Protein AF-A0A7W0TDX6-F1 (afdb_monomer_lite)

Foldseek 3Di:
DPPVLVVLVVLLVVLVVLLVVCVVVVVLCVDPVRNVVSVVSNVVSVVSNVVSVVVNVVVVVVVVVVVVVCQQAPQLLVLQCVQLDPVCSLFLQQQLCVQAVSAQQDDDPQFGGSNRDHPVLCVVQNHDSGSNRNSSSVVVVCVVVVVAPVVGPDGSPPDDD

Radius of gyration: 26.76 Å; chains: 1; bounding box: 55×26×80 Å

Structure (mmCIF, N/CA/C/O backbone):
data_AF-A0A7W0TDX6-F1
#
_entry.id   AF-A0A7W0TDX6-F1
#
loop_
_atom_site.group_PDB
_atom_site.id
_atom_site.type_symbol
_atom_site.label_atom_id
_atom_site.label_alt_id
_atom_site.label_comp_id
_atom_site.label_asym_id
_atom_site.label_entity_id
_atom_site.label_seq_id
_atom_site.pdbx_PDB_ins_code
_atom_site.Cartn_x
_atom_site.Cartn_y
_atom_site.Cartn_z
_atom_site.occupancy
_atom_site.B_iso_or_equiv
_atom_site.auth_seq_id
_atom_site.auth_comp_id
_atom_site.auth_asym_id
_atom_site.auth_atom_id
_atom_site.pdbx_PDB_model_num
ATOM 1 N N . MET A 1 1 ? -12.792 -11.333 3.780 1.00 56.97 1 MET A N 1
ATOM 2 C CA . MET A 1 1 ? -12.666 -10.373 4.902 1.00 56.97 1 MET A CA 1
ATOM 3 C C . MET A 1 1 ? -12.193 -11.161 6.138 1.00 56.97 1 MET A C 1
ATOM 5 O O . MET A 1 1 ? -12.399 -12.368 6.155 1.00 56.97 1 MET A O 1
ATOM 9 N N . ASN A 1 2 ? -11.396 -10.597 7.062 1.00 82.25 2 ASN A N 1
ATOM 10 C CA . ASN A 1 2 ? -10.807 -11.389 8.164 1.00 82.25 2 ASN A CA 1
ATOM 11 C C . ASN A 1 2 ? -11.827 -11.539 9.306 1.00 82.25 2 ASN A C 1
ATOM 13 O O . ASN A 1 2 ? -11.918 -10.654 10.160 1.00 82.25 2 ASN A O 1
ATOM 17 N N . THR A 1 3 ? -12.527 -12.678 9.351 1.00 90.69 3 THR A N 1
ATOM 18 C CA . THR A 1 3 ? -13.594 -13.011 10.317 1.00 90.69 3 THR A CA 1
ATOM 19 C C . THR A 1 3 ? -13.192 -12.734 11.769 1.00 90.69 3 THR A C 1
ATOM 21 O O . THR A 1 3 ? -13.974 -12.230 12.576 1.00 90.69 3 THR A O 1
ATOM 24 N N . ARG A 1 4 ? -11.921 -12.976 12.122 1.00 92.94 4 ARG A N 1
ATOM 25 C CA . ARG A 1 4 ? -11.403 -12.713 13.473 1.00 92.94 4 ARG A CA 1
ATOM 26 C C . ARG A 1 4 ? -11.359 -11.219 13.800 1.00 92.94 4 ARG A C 1
ATOM 28 O O . ARG A 1 4 ? -11.636 -10.843 14.937 1.00 92.94 4 ARG A O 1
ATOM 35 N N . LEU A 1 5 ? -10.991 -10.369 12.841 1.00 94.62 5 LEU A N 1
ATOM 36 C CA . LEU A 1 5 ? -10.973 -8.915 13.019 1.00 94.62 5 LEU A CA 1
ATOM 37 C C . LEU A 1 5 ? -12.397 -8.363 13.144 1.00 94.62 5 LEU A C 1
ATOM 39 O O . LEU A 1 5 ? -12.650 -7.540 14.022 1.00 94.62 5 LEU A O 1
ATOM 43 N N . GLU A 1 6 ? -13.326 -8.853 12.325 1.00 95.31 6 GLU A N 1
ATOM 44 C CA . GLU A 1 6 ? -14.744 -8.476 12.376 1.00 95.31 6 GLU A CA 1
ATOM 45 C C . GLU A 1 6 ? -15.372 -8.782 13.732 1.00 95.31 6 GLU A C 1
ATOM 47 O O . GLU A 1 6 ? -15.953 -7.892 14.353 1.00 95.31 6 GLU A O 1
ATOM 52 N N . HIS A 1 7 ? -15.164 -9.995 14.251 1.00 96.81 7 HIS A N 1
ATOM 53 C CA . HIS A 1 7 ? -15.636 -10.369 15.584 1.00 96.81 7 HIS A CA 1
ATOM 54 C C . HIS A 1 7 ? -15.085 -9.442 16.675 1.00 96.81 7 HIS A C 1
ATOM 56 O O . HIS A 1 7 ? -15.807 -9.058 17.597 1.00 96.81 7 HIS A O 1
ATOM 62 N N . LYS A 1 8 ? -13.812 -9.030 16.584 1.00 97.19 8 LYS A N 1
ATOM 63 C CA . LYS A 1 8 ? -13.225 -8.093 17.556 1.00 97.19 8 LYS A CA 1
ATOM 64 C C . LYS A 1 8 ? -13.786 -6.681 17.408 1.00 97.19 8 LYS A C 1
ATOM 66 O O . LYS A 1 8 ? -14.055 -6.047 18.423 1.00 97.19 8 LYS A O 1
ATOM 71 N N . LEU A 1 9 ? -14.024 -6.207 16.187 1.00 97.62 9 LEU A N 1
ATOM 72 C CA . LEU A 1 9 ? -14.676 -4.917 15.944 1.00 97.62 9 LEU A CA 1
ATOM 73 C C . LEU A 1 9 ? -16.109 -4.900 16.493 1.00 97.62 9 LEU A C 1
ATOM 75 O O . LEU A 1 9 ? -16.490 -3.945 17.168 1.00 97.62 9 LEU A O 1
ATOM 79 N N . ALA A 1 10 ? -16.877 -5.971 16.279 1.00 97.69 10 ALA A N 1
ATOM 80 C CA . ALA A 1 10 ? -18.216 -6.121 16.842 1.00 97.69 10 ALA A CA 1
ATOM 81 C C . ALA A 1 10 ? -18.193 -6.123 18.381 1.00 97.69 10 ALA A C 1
ATOM 83 O O . ALA A 1 10 ? -18.959 -5.394 19.010 1.00 97.69 10 ALA A O 1
ATOM 84 N N . ALA A 1 11 ? -17.258 -6.857 18.992 1.00 97.50 11 ALA A N 1
ATOM 85 C CA . ALA A 1 11 ? -17.080 -6.856 20.443 1.00 97.50 11 ALA A CA 1
ATOM 86 C C . ALA A 1 11 ? -16.711 -5.464 20.987 1.00 97.50 11 ALA A C 1
ATOM 88 O O . ALA A 1 11 ? -17.268 -5.031 21.992 1.00 97.50 11 ALA A O 1
ATOM 89 N N . ALA A 1 12 ? -15.817 -4.730 20.313 1.00 97.94 12 ALA A N 1
ATOM 90 C CA . ALA A 1 12 ? -15.460 -3.366 20.706 1.00 97.94 12 ALA A CA 1
ATOM 91 C C . ALA A 1 12 ? -16.670 -2.422 20.654 1.00 97.94 12 ALA A C 1
ATOM 93 O O . ALA A 1 12 ? -16.870 -1.644 21.586 1.00 97.94 12 ALA A O 1
ATOM 94 N N . ARG A 1 13 ? -17.505 -2.522 19.607 1.00 98.31 13 ARG A N 1
ATOM 95 C CA . ARG A 1 13 ? -18.767 -1.768 19.516 1.00 98.31 13 ARG A CA 1
ATOM 96 C C . ARG A 1 13 ? -19.692 -2.090 20.687 1.00 98.31 13 ARG A C 1
ATOM 98 O O . ARG A 1 13 ? -20.150 -1.164 21.344 1.00 98.31 13 ARG A O 1
ATOM 105 N N . LYS A 1 14 ? -19.883 -3.376 21.006 1.00 97.94 14 LYS A N 1
ATOM 106 C CA . LYS A 1 14 ? -20.706 -3.811 22.146 1.00 97.94 14 LYS A CA 1
ATOM 107 C C . LYS A 1 14 ? -20.239 -3.189 23.465 1.00 97.94 14 LYS A C 1
ATOM 109 O O . LYS A 1 14 ? -21.053 -2.625 24.185 1.00 97.94 14 LYS A O 1
ATOM 114 N N . TYR A 1 15 ? -18.943 -3.253 23.781 1.00 98.00 15 TYR A N 1
ATOM 115 C CA . TYR A 1 15 ? -18.431 -2.689 25.037 1.00 98.00 15 TYR A CA 1
ATOM 116 C C . TYR A 1 15 ? -18.528 -1.161 25.088 1.00 98.00 15 TYR A C 1
ATOM 118 O O . TYR A 1 15 ? -18.865 -0.622 26.136 1.00 98.00 15 TYR A O 1
ATOM 126 N N . ARG A 1 16 ? -18.311 -0.467 23.962 1.00 98.00 16 ARG A N 1
ATOM 127 C CA . ARG A 1 16 ? -18.541 0.985 23.875 1.00 98.00 16 ARG A CA 1
ATOM 128 C C . ARG A 1 16 ? -19.996 1.354 24.144 1.00 98.00 16 ARG A C 1
ATOM 130 O O . ARG A 1 16 ? -20.236 2.329 24.842 1.00 98.00 16 ARG A O 1
ATOM 137 N N . SER A 1 17 ? -20.953 0.578 23.635 1.00 97.88 17 SER A N 1
ATOM 138 C CA . SER A 1 17 ? -22.373 0.813 23.916 1.00 97.88 17 SER A CA 1
ATOM 139 C C . SER A 1 17 ? -22.708 0.639 25.398 1.00 97.88 17 SER A C 1
ATOM 141 O O . SER A 1 17 ? -23.467 1.436 25.932 1.00 97.88 17 SER A O 1
ATOM 143 N N . VAL A 1 18 ? -22.116 -0.352 26.077 1.00 96.81 18 VAL A N 1
ATOM 144 C CA . VAL A 1 18 ? -22.303 -0.546 27.529 1.00 96.81 18 VAL A CA 1
ATOM 145 C C . VAL A 1 18 ? -21.722 0.619 28.329 1.00 96.81 18 VAL A C 1
ATOM 147 O O . VAL A 1 18 ? -22.373 1.112 29.241 1.00 96.81 18 VAL A O 1
ATOM 150 N N . ILE A 1 19 ? -20.521 1.087 27.979 1.00 97.12 19 ILE A N 1
ATOM 151 C CA . ILE A 1 19 ? -19.909 2.254 28.632 1.00 97.12 19 ILE A CA 1
ATOM 152 C C . ILE A 1 19 ? -20.806 3.483 28.448 1.00 97.12 19 ILE A C 1
ATOM 154 O O . ILE A 1 19 ? -21.196 4.103 29.431 1.00 97.12 19 ILE A O 1
ATOM 158 N N . ARG A 1 20 ? -21.246 3.749 27.212 1.00 97.69 20 ARG A N 1
ATOM 159 C CA . ARG A 1 20 ? -22.151 4.864 26.899 1.00 97.69 20 ARG A CA 1
ATOM 160 C C . ARG A 1 20 ? -23.482 4.782 27.643 1.00 97.69 20 ARG A C 1
ATOM 162 O O . ARG A 1 20 ? -24.019 5.801 28.060 1.00 97.69 20 ARG A O 1
ATOM 169 N N . PHE A 1 21 ? -24.021 3.576 27.821 1.00 97.06 21 PHE A N 1
ATOM 170 C CA . PHE A 1 21 ? -25.230 3.377 28.613 1.00 97.06 21 PHE A CA 1
ATOM 171 C C . PHE A 1 21 ? -25.049 3.916 30.039 1.00 97.06 21 PHE A C 1
ATOM 173 O O . PHE A 1 21 ? -25.880 4.701 30.485 1.00 97.06 21 PHE A O 1
ATOM 180 N N . PHE A 1 22 ? -23.952 3.572 30.720 1.00 95.62 22 PHE A N 1
ATOM 181 C CA . PHE A 1 22 ? -23.677 4.068 32.073 1.00 95.62 22 PHE A CA 1
ATOM 182 C C . PHE A 1 22 ? -23.258 5.544 32.110 1.00 95.62 22 PHE A C 1
ATOM 184 O O . PHE A 1 22 ? -23.579 6.235 33.074 1.00 95.62 22 PHE A O 1
ATOM 191 N N . GLU A 1 23 ? -22.602 6.054 31.062 1.00 92.94 23 GLU A N 1
ATOM 192 C CA . GLU A 1 23 ? -22.325 7.492 30.914 1.00 92.94 23 GLU A CA 1
ATOM 193 C C . GLU A 1 23 ? -23.615 8.320 30.860 1.00 92.94 23 GLU A C 1
ATOM 195 O O . GLU A 1 23 ? -23.653 9.403 31.444 1.00 92.94 23 GLU A O 1
ATOM 200 N N . ASN A 1 24 ? -24.661 7.792 30.213 1.00 95.75 24 ASN A N 1
ATOM 201 C CA . ASN A 1 24 ? -25.976 8.428 30.099 1.00 95.75 24 ASN A CA 1
ATOM 202 C C . ASN A 1 24 ? -26.875 8.184 31.326 1.00 95.75 24 ASN A C 1
ATOM 204 O O . ASN A 1 24 ? -27.714 9.019 31.640 1.00 95.75 24 ASN A O 1
ATOM 208 N N . HIS A 1 25 ? -26.698 7.066 32.038 1.00 93.44 25 HIS A N 1
ATOM 209 C CA . HIS A 1 25 ? -27.515 6.677 33.198 1.00 93.44 25 HIS A CA 1
ATOM 210 C C . HIS A 1 25 ? -26.706 6.718 34.499 1.00 93.44 25 HIS A C 1
ATOM 212 O O . HIS A 1 25 ? -26.658 5.749 35.260 1.00 93.44 25 HIS A O 1
ATOM 218 N N . ARG A 1 26 ? -26.054 7.854 34.777 1.00 90.75 26 ARG A N 1
ATOM 219 C CA . ARG A 1 26 ? -25.181 8.003 35.957 1.00 90.75 26 ARG A CA 1
ATOM 220 C C . ARG A 1 26 ? -25.910 7.821 37.289 1.00 90.75 26 ARG A C 1
ATOM 222 O O . ARG A 1 26 ? -25.275 7.425 38.262 1.00 90.75 26 ARG A O 1
ATOM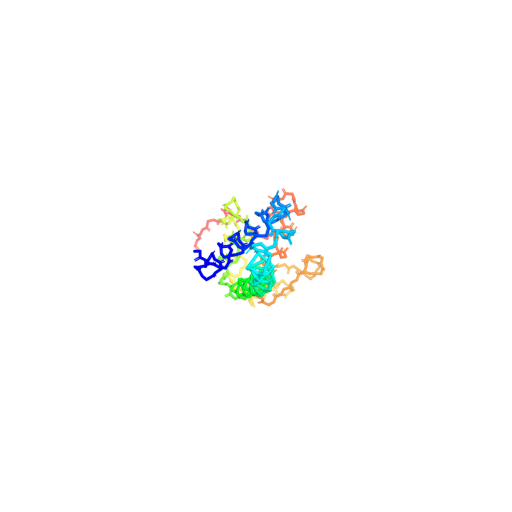 229 N N . SER A 1 27 ? -27.224 8.049 37.338 1.00 91.44 27 SER A N 1
ATOM 230 C CA . SER A 1 27 ? -28.047 7.803 38.531 1.00 91.44 27 SER A CA 1
ATOM 231 C C . SER A 1 27 ? -27.948 6.352 39.020 1.00 91.44 27 SER A C 1
ATOM 233 O O . SER A 1 27 ? -27.892 6.118 40.226 1.00 91.44 27 SER A O 1
ATOM 235 N N . LEU A 1 28 ? -27.798 5.379 38.113 1.00 88.75 28 LEU A N 1
ATOM 236 C CA . LEU A 1 28 ? -27.599 3.967 38.464 1.00 88.75 28 LEU A CA 1
ATOM 237 C C . LEU A 1 28 ? -26.280 3.725 39.212 1.00 88.75 28 LEU A C 1
ATOM 239 O O . LEU A 1 28 ? -26.209 2.846 40.067 1.00 88.75 28 LEU A O 1
ATOM 243 N N . LEU A 1 29 ? -25.249 4.531 38.936 1.00 87.88 29 LEU A N 1
ATOM 244 C CA . LEU A 1 29 ? -23.963 4.480 39.641 1.00 87.88 29 LEU A CA 1
ATOM 245 C C . LEU A 1 29 ? -24.051 5.109 41.044 1.00 87.88 29 LEU A C 1
ATOM 247 O O . LEU A 1 29 ? -23.241 4.793 41.915 1.00 87.88 29 LEU A O 1
ATOM 251 N N . GLY A 1 30 ? -25.029 5.990 41.267 1.00 84.38 30 GLY A N 1
ATOM 252 C CA . GLY A 1 30 ? -25.318 6.609 42.561 1.00 84.38 30 GLY A CA 1
ATOM 253 C C . GLY A 1 30 ? -26.287 5.811 43.439 1.00 84.38 30 GLY A C 1
ATOM 254 O O . GLY A 1 30 ? -26.210 5.930 44.657 1.00 84.38 30 GLY A O 1
ATOM 255 N N . SER A 1 31 ? -27.158 4.991 42.839 1.00 89.81 31 SER A N 1
ATOM 256 C CA . SER A 1 31 ? -28.246 4.275 43.528 1.00 89.81 31 SER A CA 1
ATOM 257 C C . SER A 1 31 ? -27.762 3.241 44.551 1.00 89.81 31 SER A C 1
ATOM 259 O O . SER A 1 31 ? -26.850 2.473 44.275 1.00 89.81 31 SER A O 1
ATOM 261 N N . THR A 1 32 ? -28.394 3.147 45.718 1.00 85.50 32 THR A N 1
ATOM 262 C CA . THR A 1 32 ? -28.051 2.128 46.728 1.00 85.50 32 THR A CA 1
ATOM 263 C C . THR A 1 32 ? -28.336 0.704 46.245 1.00 85.50 32 THR A C 1
ATOM 265 O O . THR A 1 32 ? -27.537 -0.195 46.489 1.00 85.50 32 THR A O 1
ATOM 268 N N . GLU A 1 33 ? -29.424 0.511 45.500 1.00 87.06 33 GLU A N 1
ATOM 269 C CA . GLU A 1 33 ? -29.892 -0.807 45.058 1.00 87.06 33 GLU A CA 1
ATOM 270 C C . GLU A 1 33 ? -29.048 -1.414 43.922 1.00 87.06 33 GLU A C 1
ATOM 272 O O . GLU A 1 33 ? -28.798 -2.619 43.900 1.00 87.06 33 GLU A O 1
ATOM 277 N N . HIS A 1 34 ? -28.563 -0.600 42.974 1.00 86.62 34 HIS A N 1
ATOM 278 C CA . HIS A 1 34 ? -27.913 -1.109 41.756 1.00 86.62 34 HIS A CA 1
ATOM 279 C C . HIS A 1 34 ? -26.436 -0.725 41.607 1.00 86.62 34 HIS A C 1
ATOM 281 O O . HIS A 1 34 ? -25.764 -1.239 40.706 1.00 86.62 34 HIS A O 1
ATOM 287 N N . ARG A 1 35 ? -25.886 0.128 42.482 1.00 90.06 35 ARG A N 1
ATOM 288 C CA . ARG A 1 35 ? -24.514 0.657 42.353 1.00 90.06 35 ARG A CA 1
ATOM 289 C C . ARG A 1 35 ? -23.447 -0.422 42.231 1.00 90.06 35 ARG A C 1
ATOM 291 O O . ARG A 1 35 ? -22.593 -0.325 41.352 1.00 90.06 35 ARG A O 1
ATOM 298 N N . ALA A 1 36 ? -23.484 -1.455 43.072 1.00 91.75 36 ALA A N 1
ATOM 299 C CA . ALA A 1 36 ? -22.463 -2.507 43.056 1.00 91.75 36 ALA A CA 1
ATOM 300 C C . ALA A 1 36 ? -22.424 -3.258 41.711 1.00 91.75 36 ALA A C 1
ATOM 302 O O . ALA A 1 36 ? -21.351 -3.488 41.139 1.00 91.75 36 ALA A O 1
ATOM 303 N N . LEU A 1 37 ? -23.600 -3.587 41.168 1.00 92.69 37 LEU A N 1
ATOM 304 C CA . LEU A 1 37 ? -23.739 -4.238 39.865 1.00 92.69 37 LEU A CA 1
ATOM 305 C C . LEU A 1 37 ? -23.339 -3.301 38.718 1.00 92.69 37 LEU A C 1
ATOM 307 O O . LEU A 1 37 ? -22.587 -3.716 37.833 1.00 92.69 37 LEU A O 1
ATOM 311 N N . ALA A 1 38 ? -23.782 -2.041 38.753 1.00 93.31 38 ALA A N 1
ATOM 312 C CA . ALA A 1 38 ? -23.489 -1.044 37.726 1.00 93.31 38 ALA A CA 1
ATOM 313 C C . ALA A 1 38 ? -21.982 -0.747 37.623 1.00 93.31 38 ALA A C 1
ATOM 315 O O . ALA A 1 38 ? -21.419 -0.809 36.528 1.00 93.31 38 ALA A O 1
ATOM 316 N N . ILE A 1 39 ? -21.300 -0.534 38.757 1.00 94.06 39 ILE A N 1
ATOM 317 C CA . ILE A 1 39 ? -19.840 -0.339 38.805 1.00 94.06 39 ILE A CA 1
ATOM 318 C C . ILE A 1 39 ? -19.121 -1.571 38.248 1.00 94.06 39 ILE A C 1
ATOM 320 O O . ILE A 1 39 ? -18.256 -1.452 37.379 1.00 94.06 39 ILE A O 1
ATOM 324 N N . THR A 1 40 ? -19.511 -2.772 38.684 1.00 95.69 40 THR A N 1
ATOM 325 C CA . THR A 1 40 ? -18.879 -4.018 38.226 1.00 95.69 40 THR A CA 1
ATOM 326 C C . THR A 1 40 ? -19.039 -4.214 36.716 1.00 95.69 40 THR A C 1
ATOM 328 O O . THR A 1 40 ? -18.088 -4.608 36.030 1.00 95.69 40 THR A O 1
ATOM 331 N N . ALA A 1 41 ? -20.229 -3.941 36.177 1.00 95.19 41 ALA A N 1
ATOM 332 C CA . ALA A 1 41 ? -20.510 -4.036 34.750 1.00 95.19 41 ALA A CA 1
ATOM 333 C C . ALA A 1 41 ? -19.700 -3.012 33.940 1.00 95.19 41 ALA A C 1
ATOM 335 O O . ALA A 1 41 ? -19.095 -3.389 32.929 1.00 95.19 41 ALA A O 1
ATOM 336 N N . LEU A 1 42 ? -19.629 -1.761 34.408 1.00 96.38 42 LEU A N 1
ATOM 337 C CA . LEU A 1 42 ? -18.863 -0.691 33.772 1.00 96.38 42 LEU A CA 1
ATOM 338 C C . LEU A 1 42 ? -17.366 -1.021 33.738 1.00 96.38 42 LEU A C 1
ATOM 340 O O . LEU A 1 42 ? -16.785 -1.126 32.656 1.00 96.38 42 LEU A O 1
ATOM 344 N N . THR A 1 43 ? -16.762 -1.327 34.890 1.00 96.81 43 THR A N 1
ATOM 345 C CA . THR A 1 43 ? -15.338 -1.690 34.980 1.00 96.81 43 THR A CA 1
ATOM 346 C C . THR A 1 43 ? -15.006 -2.905 34.111 1.00 96.81 43 THR A C 1
ATOM 348 O O . THR A 1 43 ? -13.950 -2.978 33.471 1.00 96.81 43 THR A O 1
ATOM 351 N N . ARG A 1 44 ? -15.910 -3.891 34.039 1.00 97.56 44 ARG A N 1
ATOM 352 C CA . ARG A 1 44 ? -15.741 -5.052 33.157 1.00 97.56 44 ARG A CA 1
ATOM 353 C C . ARG A 1 44 ? -15.765 -4.642 31.684 1.00 97.56 44 ARG A C 1
ATOM 355 O O . ARG A 1 44 ? -14.933 -5.141 30.922 1.00 97.56 44 ARG A O 1
ATOM 362 N N . ALA A 1 45 ? -16.687 -3.772 31.278 1.00 97.31 45 ALA A N 1
ATOM 363 C CA . ALA A 1 45 ? -16.785 -3.285 29.905 1.00 97.31 45 ALA A CA 1
ATOM 364 C C . ALA A 1 45 ? -15.531 -2.500 29.489 1.00 97.31 45 ALA A C 1
ATOM 366 O O . ALA A 1 45 ? -14.968 -2.788 28.431 1.00 97.31 45 ALA A O 1
ATOM 367 N N . GLU A 1 46 ? -15.024 -1.609 30.342 1.00 97.94 46 GLU A N 1
ATOM 368 C CA . GLU A 1 46 ? -13.796 -0.834 30.110 1.00 97.94 46 GLU A CA 1
ATOM 369 C C . GLU A 1 46 ? -12.572 -1.736 29.924 1.00 97.94 46 GLU A C 1
ATOM 371 O O . GLU A 1 46 ? -11.875 -1.670 28.905 1.00 97.94 46 GLU A O 1
ATOM 376 N N . ARG A 1 47 ? -12.339 -2.666 30.863 1.00 98.25 47 ARG A N 1
ATOM 377 C CA . ARG A 1 47 ? -11.217 -3.619 30.780 1.00 98.25 47 ARG A CA 1
ATOM 378 C C . ARG A 1 47 ? -11.281 -4.451 29.50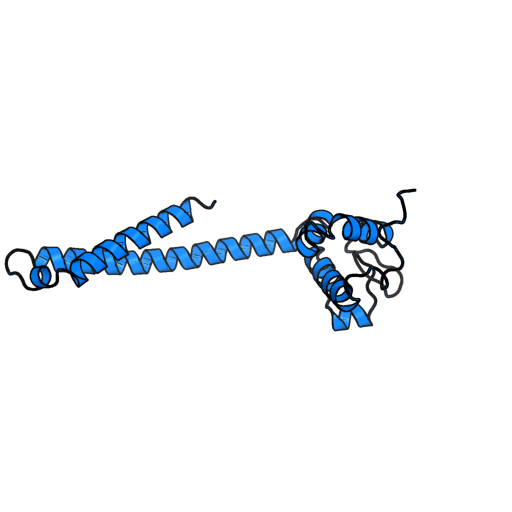0 1.00 98.25 47 ARG A C 1
ATOM 380 O O . ARG A 1 47 ? -10.263 -4.677 28.833 1.00 98.25 47 ARG A O 1
ATOM 387 N N . ARG A 1 48 ? -12.479 -4.919 29.134 1.00 97.94 48 ARG A N 1
ATOM 388 C CA . ARG A 1 48 ? -12.691 -5.706 27.913 1.00 97.94 48 ARG A CA 1
ATOM 389 C C . ARG A 1 48 ? -12.472 -4.864 26.659 1.00 97.94 48 ARG A C 1
ATOM 391 O O . ARG A 1 48 ? -11.819 -5.356 25.736 1.00 97.94 48 ARG A O 1
ATOM 398 N N . LEU A 1 49 ? -12.935 -3.615 26.635 1.00 98.19 49 LEU A N 1
ATOM 399 C CA . LEU A 1 49 ? -12.717 -2.697 25.521 1.00 98.19 49 LEU A CA 1
ATOM 400 C C . LEU A 1 49 ? -11.224 -2.447 25.286 1.00 98.19 49 LEU A C 1
ATOM 402 O O . LEU A 1 49 ? -10.761 -2.582 24.151 1.00 98.19 49 LEU A O 1
ATOM 406 N N . THR A 1 50 ? -10.453 -2.177 26.340 1.00 98.31 50 THR A N 1
ATOM 407 C CA . THR A 1 50 ? -8.998 -1.981 26.245 1.00 98.31 50 THR A CA 1
ATOM 408 C C . THR A 1 50 ? -8.304 -3.212 25.661 1.00 98.31 50 THR A C 1
ATOM 410 O O . THR A 1 50 ? -7.527 -3.106 24.706 1.00 98.31 50 THR A O 1
ATOM 413 N N . ARG A 1 51 ? -8.625 -4.414 26.160 1.00 97.81 51 ARG A N 1
ATOM 414 C CA . ARG A 1 51 ? -8.043 -5.672 25.655 1.00 97.81 51 ARG A CA 1
ATOM 415 C C . ARG A 1 51 ? -8.403 -5.931 24.187 1.00 97.81 51 ARG A C 1
ATOM 417 O O . ARG A 1 51 ? -7.539 -6.315 23.392 1.00 97.81 51 ARG A O 1
ATOM 424 N N . VAL A 1 52 ? -9.666 -5.737 23.809 1.00 97.88 52 VAL A N 1
ATOM 425 C CA . VAL A 1 52 ? -10.120 -5.949 22.426 1.00 97.88 52 VAL A CA 1
ATOM 426 C C . VAL A 1 52 ? -9.488 -4.929 21.482 1.00 97.88 52 VAL A C 1
ATOM 428 O O . VAL A 1 52 ? -9.044 -5.312 20.403 1.00 97.88 52 VAL A O 1
ATOM 431 N N . THR A 1 53 ? -9.359 -3.670 21.896 1.00 97.81 53 THR A N 1
ATOM 432 C CA . THR A 1 53 ? -8.729 -2.616 21.089 1.00 97.81 53 THR A CA 1
ATOM 433 C C . THR A 1 53 ? -7.257 -2.924 20.810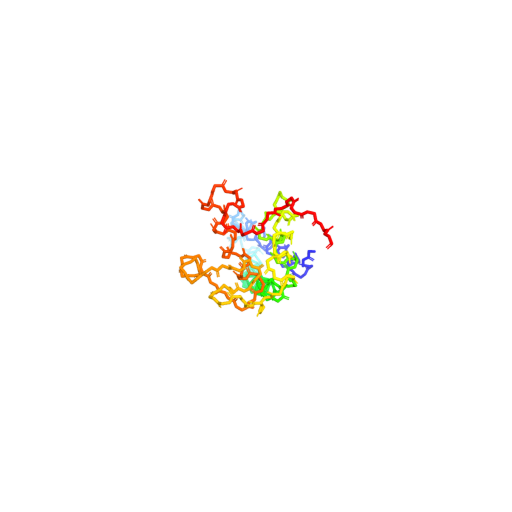 1.00 97.81 53 THR A C 1
ATOM 435 O O . THR A 1 53 ? -6.848 -2.904 19.649 1.00 97.81 53 THR A O 1
ATOM 438 N N . LYS A 1 54 ? -6.482 -3.337 21.826 1.00 98.06 54 LYS A N 1
ATOM 439 C CA . LYS A 1 54 ? -5.098 -3.821 21.633 1.00 98.06 54 LYS A CA 1
ATOM 440 C C . LYS A 1 54 ? -5.031 -4.974 20.624 1.00 98.06 54 LYS A C 1
ATOM 442 O O . LYS A 1 54 ? -4.183 -4.988 19.735 1.00 98.06 54 LYS A O 1
ATOM 447 N N . THR A 1 55 ? -5.975 -5.911 20.714 1.00 97.31 55 THR A N 1
ATOM 448 C CA . THR A 1 55 ? -6.066 -7.040 19.774 1.00 97.31 55 THR A CA 1
ATOM 449 C C . THR A 1 55 ? -6.360 -6.577 18.344 1.00 97.31 55 THR A C 1
ATOM 451 O O . THR A 1 55 ? -5.753 -7.080 17.404 1.00 97.31 55 THR A O 1
ATOM 454 N N . ILE A 1 56 ? -7.273 -5.618 18.158 1.00 97.75 56 ILE A N 1
ATOM 455 C CA . ILE A 1 56 ? -7.610 -5.053 16.842 1.00 97.75 56 ILE A CA 1
ATOM 456 C C . ILE A 1 56 ? -6.375 -4.426 16.193 1.00 97.75 56 ILE A C 1
ATOM 458 O O . ILE A 1 56 ? -6.107 -4.696 15.022 1.00 97.75 56 ILE A O 1
ATOM 462 N N . VAL A 1 57 ? -5.613 -3.626 16.944 1.00 97.81 57 VAL A N 1
ATOM 463 C CA . VAL A 1 57 ? -4.376 -2.997 16.454 1.00 97.81 57 VAL A CA 1
ATOM 464 C C . VAL A 1 57 ? -3.374 -4.062 16.006 1.00 97.81 57 VAL A C 1
ATOM 466 O O . VAL A 1 57 ? -2.886 -4.007 14.877 1.00 97.81 57 VAL A O 1
ATOM 469 N N . ALA A 1 58 ? -3.140 -5.085 16.832 1.00 97.00 58 ALA A N 1
ATOM 470 C CA . ALA A 1 58 ? -2.239 -6.182 16.488 1.00 97.00 58 ALA A CA 1
ATOM 471 C C . ALA A 1 58 ? -2.688 -6.944 15.225 1.00 97.00 58 ALA A C 1
ATOM 473 O O . ALA A 1 58 ? -1.869 -7.225 14.347 1.00 97.00 58 ALA A O 1
ATOM 474 N N . LEU A 1 59 ? -3.987 -7.244 15.095 1.00 96.12 59 LEU A N 1
ATOM 475 C CA . LEU A 1 59 ? -4.543 -7.927 13.921 1.00 96.12 59 LEU A CA 1
ATOM 476 C C . LEU A 1 59 ? -4.403 -7.088 12.648 1.00 96.12 59 LEU A C 1
ATOM 478 O O . LEU A 1 59 ? -4.013 -7.621 11.609 1.00 96.12 59 LEU A O 1
ATOM 482 N N . ARG A 1 60 ? -4.680 -5.782 12.721 1.00 96.25 60 ARG A N 1
ATOM 483 C CA . ARG A 1 60 ? -4.481 -4.858 11.595 1.00 96.25 60 ARG A CA 1
ATOM 484 C C . ARG A 1 60 ? -3.016 -4.819 11.166 1.00 96.25 60 ARG A C 1
ATOM 486 O O . ARG A 1 60 ? -2.735 -5.007 9.986 1.00 96.25 60 ARG A O 1
ATOM 493 N N . GLY A 1 61 ? -2.090 -4.681 12.114 1.00 95.88 61 GLY A N 1
ATOM 494 C CA . GLY A 1 61 ? -0.655 -4.690 11.821 1.00 95.88 61 GLY A CA 1
ATOM 495 C C . GLY A 1 61 ? -0.167 -6.023 11.238 1.00 95.88 61 GLY A C 1
ATOM 496 O O . GLY A 1 61 ? 0.683 -6.050 10.350 1.00 95.88 61 GLY A O 1
ATOM 497 N N . ALA A 1 62 ? -0.711 -7.158 11.685 1.00 94.81 62 ALA A N 1
ATOM 498 C CA . ALA A 1 62 ? -0.404 -8.464 11.100 1.00 94.81 62 ALA A CA 1
ATOM 499 C C . ALA A 1 62 ? -0.901 -8.582 9.648 1.00 94.81 62 ALA A C 1
ATOM 501 O O . ALA A 1 62 ? -0.164 -9.062 8.786 1.00 94.81 62 ALA A O 1
ATOM 502 N N . LEU A 1 63 ? -2.117 -8.105 9.361 1.00 93.69 63 LEU A N 1
ATOM 503 C CA . LEU A 1 63 ? -2.670 -8.077 8.005 1.00 93.69 63 LEU A CA 1
ATOM 504 C C . LEU A 1 63 ? -1.845 -7.189 7.071 1.00 93.69 63 LEU A C 1
ATOM 506 O O . LEU A 1 63 ? -1.500 -7.627 5.977 1.00 93.69 63 LEU A O 1
ATOM 510 N N . GLN A 1 64 ? -1.470 -5.991 7.519 1.00 91.00 64 GLN A N 1
ATOM 511 C CA . GLN A 1 64 ? -0.617 -5.086 6.746 1.00 91.00 64 GLN A CA 1
ATOM 512 C C . GLN A 1 64 ? 0.747 -5.712 6.438 1.00 91.00 64 GLN A C 1
ATOM 514 O O . GLN A 1 64 ? 1.187 -5.687 5.294 1.00 91.00 64 GLN A O 1
ATOM 519 N N . ARG A 1 65 ? 1.399 -6.345 7.422 1.00 91.75 65 ARG A N 1
ATOM 520 C CA . ARG A 1 65 ? 2.681 -7.038 7.203 1.00 91.75 65 ARG A CA 1
ATOM 521 C C . ARG A 1 65 ? 2.551 -8.211 6.237 1.00 91.75 65 ARG A C 1
ATOM 523 O O . ARG A 1 65 ? 3.414 -8.389 5.382 1.00 91.75 65 ARG A O 1
ATOM 530 N N . ARG A 1 66 ? 1.485 -9.008 6.350 1.00 91.19 66 ARG A N 1
ATOM 531 C CA . ARG A 1 66 ? 1.207 -10.101 5.406 1.00 91.19 66 ARG A CA 1
ATOM 532 C C . ARG A 1 66 ? 1.031 -9.563 3.991 1.00 91.19 66 ARG A C 1
ATOM 534 O O . ARG A 1 66 ? 1.586 -10.125 3.055 1.00 91.19 66 ARG A O 1
ATOM 541 N N . GLU A 1 67 ? 0.296 -8.470 3.855 1.00 88.69 67 GLU A N 1
ATOM 542 C CA . GLU A 1 67 ? 0.056 -7.832 2.570 1.00 88.69 67 GLU A CA 1
ATOM 543 C C . GLU A 1 67 ? 1.339 -7.261 1.961 1.00 88.69 67 GLU A C 1
ATOM 545 O O . GLU A 1 67 ? 1.629 -7.520 0.797 1.00 88.69 67 GLU A O 1
ATOM 550 N N . ALA A 1 68 ? 2.157 -6.576 2.761 1.00 85.00 68 ALA A N 1
ATOM 551 C CA . ALA A 1 68 ? 3.462 -6.081 2.339 1.00 85.00 68 ALA A CA 1
ATOM 552 C C . ALA A 1 68 ? 4.386 -7.222 1.885 1.00 85.00 68 ALA A C 1
ATOM 554 O O . ALA A 1 68 ? 5.034 -7.113 0.849 1.00 85.00 68 ALA A O 1
ATOM 555 N N . ARG A 1 69 ? 4.405 -8.355 2.602 1.00 88.19 69 ARG A N 1
ATOM 556 C CA . ARG A 1 69 ? 5.163 -9.554 2.193 1.00 88.19 69 ARG A CA 1
ATOM 557 C C . ARG A 1 69 ? 4.635 -10.165 0.900 1.00 88.19 69 ARG A C 1
ATOM 559 O O . ARG A 1 69 ? 5.434 -10.580 0.063 1.00 88.19 69 ARG A O 1
ATOM 566 N N . ARG A 1 70 ? 3.310 -10.224 0.735 1.00 89.44 70 ARG A N 1
ATOM 567 C CA . ARG A 1 70 ? 2.669 -10.703 -0.497 1.00 89.44 70 ARG A CA 1
ATOM 568 C C . ARG A 1 70 ? 3.073 -9.832 -1.682 1.00 89.44 70 ARG A C 1
ATOM 570 O O . ARG A 1 70 ? 3.418 -10.363 -2.725 1.00 89.44 70 ARG A O 1
ATOM 577 N N . LEU A 1 71 ? 3.070 -8.515 -1.499 1.00 83.88 71 LEU A N 1
ATOM 578 C CA . LEU A 1 71 ? 3.492 -7.552 -2.511 1.00 83.88 71 LEU A CA 1
ATOM 579 C C . LEU A 1 71 ? 4.979 -7.656 -2.836 1.00 83.88 71 LEU A C 1
ATOM 581 O O . LEU A 1 71 ? 5.347 -7.709 -4.004 1.00 83.88 71 LEU A O 1
ATOM 585 N N . ALA A 1 72 ? 5.828 -7.738 -1.813 1.00 84.00 72 ALA A N 1
ATOM 586 C CA . ALA A 1 72 ? 7.271 -7.859 -1.983 1.00 84.00 72 ALA A CA 1
ATOM 587 C C . ALA A 1 72 ? 7.675 -9.118 -2.767 1.00 84.00 72 ALA A C 1
ATOM 589 O O . ALA A 1 72 ? 8.702 -9.110 -3.436 1.00 84.00 72 ALA A O 1
ATOM 590 N N . ASN A 1 73 ? 6.870 -10.180 -2.710 1.00 88.25 73 ASN A N 1
ATOM 591 C CA . ASN A 1 73 ? 7.111 -11.432 -3.430 1.00 88.25 73 ASN A CA 1
ATOM 592 C C . ASN A 1 73 ? 6.087 -11.682 -4.545 1.00 88.25 73 ASN A C 1
ATOM 594 O O . ASN A 1 73 ? 5.941 -12.813 -5.003 1.00 88.25 73 ASN A O 1
ATOM 598 N N . ALA A 1 74 ? 5.352 -10.651 -4.967 1.00 92.38 74 ALA A N 1
ATOM 599 C CA . ALA A 1 74 ? 4.397 -10.791 -6.052 1.00 92.38 74 ALA A CA 1
ATOM 600 C C . ALA A 1 74 ? 5.139 -11.091 -7.365 1.00 92.38 74 ALA A C 1
ATOM 602 O O . ALA A 1 74 ? 6.195 -10.497 -7.616 1.00 92.38 74 ALA A O 1
ATOM 603 N N . PRO A 1 75 ? 4.587 -11.966 -8.225 1.00 95.25 75 PRO A N 1
ATOM 604 C CA . PRO A 1 75 ? 5.164 -12.199 -9.538 1.00 95.25 75 PRO A CA 1
ATOM 605 C C . PRO A 1 75 ? 5.142 -10.897 -10.360 1.00 95.25 75 PRO A C 1
ATOM 607 O O . PRO A 1 75 ? 4.242 -10.069 -10.161 1.00 95.25 75 PRO A O 1
ATOM 610 N N . PRO A 1 76 ? 6.086 -10.715 -11.303 1.00 96.06 76 PRO A N 1
ATOM 611 C CA . PRO A 1 76 ? 6.250 -9.487 -12.079 1.00 96.06 76 PRO A CA 1
ATOM 612 C C . PRO A 1 76 ? 4.955 -8.882 -12.611 1.00 96.06 76 PRO A C 1
ATOM 614 O O . PRO A 1 76 ? 4.662 -7.721 -12.337 1.00 96.06 76 PRO A O 1
ATOM 617 N N . LYS A 1 77 ? 4.125 -9.688 -13.281 1.00 96.50 77 LYS A N 1
ATOM 618 C CA . LYS A 1 77 ? 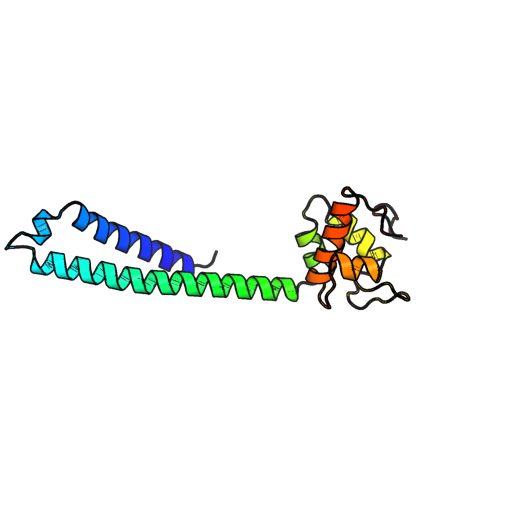2.878 -9.214 -13.891 1.00 96.50 77 LYS A CA 1
ATOM 619 C C . LYS A 1 77 ? 1.896 -8.639 -12.862 1.00 96.50 77 LYS A C 1
ATOM 621 O O . LYS A 1 77 ? 1.336 -7.565 -13.062 1.00 96.50 77 LYS A O 1
ATOM 626 N N . VAL A 1 78 ? 1.737 -9.318 -11.723 1.00 96.12 78 VAL A N 1
ATOM 627 C CA . VAL A 1 78 ? 0.861 -8.869 -10.626 1.00 96.12 78 VAL A CA 1
ATOM 628 C C . VAL A 1 78 ? 1.400 -7.588 -9.995 1.00 96.12 78 VAL A C 1
ATOM 630 O O . VAL A 1 78 ? 0.635 -6.667 -9.712 1.00 96.12 78 VAL A O 1
ATOM 633 N N . ALA A 1 79 ? 2.715 -7.516 -9.785 1.00 96.38 79 ALA A N 1
ATOM 634 C CA . ALA A 1 79 ? 3.363 -6.335 -9.237 1.00 96.38 79 ALA A CA 1
ATOM 635 C C . ALA A 1 79 ? 3.197 -5.113 -10.155 1.00 96.38 79 ALA A C 1
ATOM 637 O O . ALA A 1 79 ? 2.823 -4.046 -9.670 1.00 96.38 79 ALA A O 1
ATOM 638 N N . ILE A 1 80 ? 3.413 -5.287 -11.463 1.00 97.31 80 ILE A N 1
ATOM 639 C CA . ILE A 1 80 ? 3.247 -4.247 -12.486 1.00 97.31 80 ILE A CA 1
ATOM 640 C C . ILE A 1 80 ? 1.812 -3.722 -12.477 1.00 97.31 80 ILE A C 1
ATOM 642 O O . ILE A 1 80 ? 1.594 -2.540 -12.222 1.00 97.31 80 ILE A O 1
ATOM 646 N N . CYS A 1 81 ? 0.821 -4.594 -12.666 1.00 97.25 81 CYS A N 1
ATOM 647 C CA . CYS A 1 81 ? -0.572 -4.162 -12.777 1.00 97.25 81 CYS A CA 1
ATOM 648 C C . CYS A 1 81 ? -1.112 -3.528 -11.500 1.00 97.25 81 CYS A C 1
ATOM 650 O O . CYS A 1 81 ? -1.933 -2.615 -11.554 1.00 97.25 81 CYS A O 1
ATOM 652 N N . ARG A 1 82 ? -0.620 -3.961 -10.338 1.00 95.56 82 ARG A N 1
ATOM 653 C CA . ARG A 1 82 ? -0.993 -3.332 -9.076 1.00 95.56 82 ARG A CA 1
ATOM 654 C C . ARG A 1 82 ? -0.442 -1.918 -8.922 1.00 95.56 82 ARG A C 1
ATOM 656 O O . ARG A 1 82 ? -1.112 -1.089 -8.316 1.00 95.56 82 ARG A O 1
ATOM 663 N N . VAL A 1 83 ? 0.766 -1.656 -9.416 1.00 96.88 83 VAL A N 1
ATOM 664 C CA . VAL A 1 83 ? 1.392 -0.333 -9.314 1.00 96.88 83 VAL A CA 1
ATOM 665 C C . VAL A 1 83 ? 0.843 0.619 -10.376 1.00 96.88 83 VAL A C 1
ATOM 667 O O . VAL A 1 83 ? 0.472 1.738 -10.044 1.00 96.88 83 VAL A O 1
ATOM 670 N N . PHE A 1 84 ? 0.754 0.172 -11.629 1.00 96.94 84 PHE A N 1
ATOM 671 C CA . PHE A 1 84 ? 0.294 0.991 -12.757 1.00 96.94 84 PHE A CA 1
ATOM 672 C C . PHE A 1 84 ? -1.236 1.143 -12.820 1.00 96.94 84 PHE A C 1
ATOM 674 O O . PHE A 1 84 ? -1.754 1.994 -13.546 1.00 96.94 84 PHE A O 1
ATOM 681 N N . GLY A 1 85 ? -1.970 0.341 -12.043 1.00 96.88 85 GLY A N 1
ATOM 682 C CA . GLY A 1 85 ? -3.428 0.343 -12.013 1.00 96.88 85 GLY A CA 1
ATOM 683 C C . GLY A 1 85 ? -4.050 -0.204 -13.299 1.00 96.88 85 GLY A C 1
ATOM 684 O O . GLY A 1 85 ? -3.367 -0.488 -14.282 1.00 96.88 85 GLY A O 1
ATOM 685 N N . SER A 1 86 ? -5.377 -0.345 -13.310 1.00 95.50 86 SER A N 1
ATOM 686 C CA . SER A 1 86 ? -6.111 -0.902 -14.457 1.00 95.50 86 SER A CA 1
ATOM 687 C C . SER A 1 86 ? -5.882 -0.118 -15.751 1.00 95.50 86 SER A C 1
ATOM 689 O O . SER A 1 86 ? -5.770 -0.719 -16.813 1.00 95.50 86 SER A O 1
ATOM 691 N N . ARG A 1 87 ? -5.746 1.211 -15.658 1.00 96.44 87 ARG A N 1
ATOM 692 C CA . ARG A 1 87 ? -5.581 2.105 -16.812 1.00 96.44 87 ARG A CA 1
ATOM 693 C C . ARG A 1 87 ? -4.292 1.864 -17.605 1.00 96.44 87 ARG A C 1
ATOM 695 O O . ARG A 1 87 ? -4.319 1.985 -18.823 1.00 96.44 87 ARG A O 1
ATOM 702 N N . TYR A 1 88 ? -3.184 1.548 -16.932 1.00 97.31 88 TYR A N 1
ATOM 703 C CA . TYR A 1 88 ? -1.864 1.425 -17.570 1.00 97.31 88 TYR A CA 1
ATOM 704 C C . TYR A 1 88 ? -1.232 0.037 -17.416 1.00 97.31 88 TYR A C 1
ATOM 706 O O . TYR A 1 88 ? -0.141 -0.188 -17.926 1.00 97.31 88 TYR A O 1
ATOM 714 N N . CYS A 1 89 ? -1.906 -0.903 -16.744 1.00 97.12 89 CYS A N 1
ATOM 715 C CA . CYS A 1 89 ? -1.436 -2.275 -16.533 1.00 97.12 89 CYS A CA 1
ATOM 716 C C . CYS A 1 89 ? -1.027 -2.957 -17.845 1.00 97.12 89 CYS A C 1
ATOM 718 O O . CYS A 1 89 ? 0.109 -3.407 -17.944 1.00 97.12 89 CYS A O 1
ATOM 720 N N . ASP A 1 90 ? -1.899 -2.985 -18.857 1.00 96.25 90 ASP A N 1
ATOM 721 C CA . ASP A 1 90 ? -1.597 -3.650 -20.134 1.00 96.25 90 ASP A CA 1
ATOM 722 C C . ASP A 1 90 ? -0.377 -3.033 -20.835 1.00 96.25 90 ASP A C 1
ATOM 724 O O . ASP A 1 90 ? 0.556 -3.729 -21.233 1.00 96.25 90 ASP A O 1
ATOM 728 N N . GLN A 1 91 ? -0.329 -1.702 -20.890 1.00 96.94 91 GLN A N 1
ATOM 729 C CA . GLN A 1 91 ? 0.777 -0.970 -21.501 1.00 96.94 91 GLN A CA 1
ATOM 730 C C . GLN A 1 91 ? 2.104 -1.244 -20.781 1.00 96.94 91 GLN A C 1
ATOM 732 O O . GLN A 1 91 ? 3.110 -1.563 -21.414 1.00 96.94 91 GLN A O 1
ATOM 737 N N . ALA A 1 92 ? 2.087 -1.206 -19.448 1.00 97.44 92 ALA A N 1
ATOM 738 C CA . ALA A 1 92 ? 3.247 -1.482 -18.613 1.00 97.44 92 ALA A CA 1
ATOM 739 C C . ALA A 1 92 ? 3.728 -2.932 -18.749 1.00 97.44 92 ALA A C 1
ATOM 741 O O . ALA A 1 92 ? 4.932 -3.186 -18.731 1.00 97.44 92 ALA A O 1
ATOM 742 N N . LEU A 1 93 ? 2.804 -3.888 -18.895 1.00 97.56 93 LEU A N 1
ATOM 743 C CA . LEU A 1 93 ? 3.145 -5.286 -19.142 1.00 97.56 93 LEU A CA 1
ATOM 744 C C . LEU A 1 93 ? 3.858 -5.461 -20.481 1.00 97.56 93 LEU A C 1
ATOM 746 O O . LEU A 1 93 ? 4.854 -6.180 -20.515 1.00 97.56 93 LEU A O 1
ATOM 750 N N . LYS A 1 94 ? 3.383 -4.814 -21.549 1.00 96.38 94 LYS A N 1
ATOM 751 C CA . LYS A 1 94 ? 4.006 -4.885 -22.881 1.00 96.38 94 LYS A CA 1
ATOM 752 C C . LYS A 1 94 ? 5.404 -4.280 -22.884 1.00 96.38 94 LYS A C 1
ATOM 754 O O . LYS A 1 94 ? 6.344 -4.925 -23.337 1.00 96.38 94 LYS A O 1
ATOM 759 N N . VAL A 1 95 ? 5.559 -3.099 -22.285 1.00 97.06 95 VAL A N 1
ATOM 760 C CA . VAL A 1 95 ? 6.871 -2.449 -22.147 1.00 97.06 95 VAL A CA 1
ATOM 761 C C . VAL A 1 95 ? 7.820 -3.325 -21.331 1.00 97.06 95 VAL A C 1
ATOM 763 O O . VAL A 1 95 ? 8.891 -3.664 -21.815 1.00 97.06 95 VAL A O 1
ATOM 766 N N . ALA A 1 96 ? 7.416 -3.799 -20.149 1.00 97.19 96 ALA A N 1
ATOM 767 C CA . ALA A 1 96 ? 8.280 -4.650 -19.327 1.00 97.19 96 ALA A CA 1
ATOM 768 C C . ALA A 1 96 ? 8.613 -6.007 -19.975 1.00 97.19 96 ALA A C 1
ATOM 770 O O . ALA A 1 96 ? 9.658 -6.595 -19.684 1.00 97.19 96 ALA A O 1
ATOM 771 N N . TRP A 1 97 ? 7.725 -6.535 -20.824 1.00 96.25 97 TRP A N 1
ATOM 772 C CA . TRP A 1 97 ? 7.996 -7.752 -21.585 1.00 96.25 97 TRP A CA 1
ATOM 773 C C . TRP A 1 97 ? 9.053 -7.504 -22.660 1.00 96.25 97 TRP A C 1
ATOM 775 O O . TRP A 1 97 ? 10.031 -8.234 -22.709 1.00 96.25 97 TRP A O 1
ATOM 785 N N . CYS A 1 98 ? 8.905 -6.452 -23.459 1.00 95.38 98 CYS A N 1
ATOM 786 C CA . CYS A 1 98 ? 9.871 -6.116 -24.503 1.00 95.38 98 CYS A CA 1
ATOM 787 C C . CYS A 1 98 ? 11.246 -5.741 -23.915 1.00 95.38 98 CYS A C 1
ATOM 789 O O . CYS A 1 98 ? 12.274 -6.198 -24.402 1.00 95.38 98 CYS A O 1
ATOM 791 N N . GLU A 1 99 ? 11.273 -4.988 -22.811 1.00 95.69 99 GLU A N 1
ATOM 792 C CA . GLU A 1 99 ? 12.520 -4.543 -22.174 1.00 95.69 99 GLU A CA 1
ATOM 793 C C . GLU A 1 99 ? 13.287 -5.687 -21.484 1.00 95.69 99 GLU A C 1
ATOM 795 O O . GLU A 1 99 ? 14.512 -5.659 -21.385 1.00 95.69 99 GLU A O 1
ATOM 800 N N . SER A 1 100 ? 12.591 -6.687 -20.929 1.00 96.69 100 SER A N 1
ATOM 801 C CA . SER A 1 100 ? 13.232 -7.654 -20.019 1.00 96.69 100 SER A CA 1
ATOM 802 C C . SER A 1 100 ? 12.618 -9.052 -19.977 1.00 96.69 100 SER A C 1
ATOM 804 O O . SER A 1 100 ? 13.024 -9.866 -19.147 1.00 96.69 100 SER A O 1
ATOM 806 N N . HIS A 1 101 ? 11.602 -9.336 -20.789 1.00 96.12 101 HIS A N 1
ATOM 807 C CA . HIS A 1 101 ? 10.753 -10.528 -20.683 1.00 96.12 101 HIS A CA 1
ATOM 808 C C . HIS A 1 101 ? 10.195 -10.734 -19.264 1.00 96.12 101 HIS A C 1
ATOM 810 O O . HIS A 1 101 ? 10.125 -11.852 -18.755 1.00 96.12 101 HIS A O 1
ATOM 816 N N . HIS A 1 102 ? 9.817 -9.634 -18.596 1.00 96.31 102 HIS A N 1
ATOM 817 C CA . HIS A 1 102 ? 9.383 -9.608 -17.191 1.00 96.31 102 HIS A CA 1
ATOM 818 C C . HIS A 1 102 ? 10.426 -10.122 -16.183 1.00 96.31 102 HIS A C 1
ATOM 820 O O . HIS A 1 102 ? 10.070 -10.482 -15.057 1.00 96.31 102 HIS A O 1
ATOM 826 N N . SER A 1 103 ? 11.711 -10.131 -16.534 1.00 96.75 103 SER A N 1
ATOM 827 C CA . SER A 1 103 ? 12.775 -10.577 -15.638 1.00 96.75 103 SER A CA 1
ATOM 828 C C . SER A 1 103 ? 13.252 -9.451 -14.719 1.00 96.75 103 SER A C 1
ATOM 830 O O . SER A 1 103 ? 13.795 -8.433 -15.149 1.00 96.75 103 SER A O 1
ATOM 832 N N . THR A 1 104 ? 13.119 -9.651 -13.405 1.00 96.19 104 THR A N 1
ATOM 833 C CA . THR A 1 104 ? 13.620 -8.704 -12.389 1.00 96.19 104 THR A CA 1
ATOM 834 C C . THR A 1 104 ? 15.142 -8.657 -12.307 1.00 96.19 104 THR A C 1
ATOM 836 O O . THR A 1 104 ? 15.696 -7.758 -11.676 1.00 96.19 104 THR A O 1
ATOM 839 N N . THR A 1 105 ? 15.821 -9.635 -12.902 1.00 96.31 105 THR A N 1
ATOM 840 C CA . THR A 1 105 ? 17.281 -9.751 -12.915 1.00 96.31 105 THR A CA 1
ATOM 841 C C . THR A 1 105 ? 17.877 -9.484 -14.291 1.00 96.31 105 THR A C 1
ATOM 843 O O . THR A 1 105 ? 19.086 -9.640 -14.436 1.00 96.31 105 THR A O 1
ATOM 846 N N . ALA A 1 106 ? 17.073 -9.083 -15.284 1.00 96.56 106 ALA A N 1
ATOM 847 C CA . ALA A 1 106 ? 17.572 -8.696 -16.600 1.00 96.56 106 ALA A CA 1
ATOM 848 C C . ALA A 1 106 ? 18.584 -7.552 -16.492 1.00 96.56 106 ALA A C 1
ATOM 850 O O . ALA A 1 106 ? 18.408 -6.619 -15.698 1.00 96.56 106 ALA A O 1
ATOM 851 N N . ARG A 1 107 ? 19.635 -7.629 -17.307 1.00 96.19 107 ARG A N 1
ATOM 852 C CA . ARG A 1 107 ? 20.707 -6.636 -17.371 1.00 96.19 107 ARG A CA 1
ATOM 853 C C . ARG A 1 107 ? 21.059 -6.383 -18.828 1.00 96.19 107 ARG A C 1
ATOM 855 O O . ARG A 1 107 ? 21.366 -7.334 -19.539 1.00 96.19 107 ARG A O 1
ATOM 862 N N . ASN A 1 108 ? 21.064 -5.119 -19.227 1.00 94.94 108 ASN A N 1
ATOM 863 C CA . ASN A 1 108 ? 21.584 -4.667 -20.508 1.00 94.94 108 ASN A CA 1
ATOM 864 C C . ASN A 1 108 ? 22.546 -3.501 -20.249 1.00 94.94 108 ASN A C 1
ATOM 866 O O . ASN A 1 108 ? 22.124 -2.366 -20.030 1.00 94.94 108 ASN A O 1
ATOM 870 N N . GLY A 1 109 ? 23.846 -3.793 -20.163 1.00 94.44 109 GLY A N 1
ATOM 871 C CA . GLY A 1 109 ? 24.846 -2.812 -19.737 1.00 94.44 109 GLY A CA 1
ATOM 872 C C . GLY A 1 109 ? 24.486 -2.184 -18.385 1.00 94.44 109 GLY A C 1
ATOM 873 O O . GLY A 1 109 ? 24.361 -2.880 -17.375 1.00 94.44 109 GLY A O 1
ATOM 874 N N . GLN A 1 110 ? 24.294 -0.861 -18.364 1.00 95.31 110 GLN A N 1
ATOM 875 C CA . GLN A 1 110 ? 23.908 -0.137 -17.150 1.00 95.31 110 GLN A CA 1
ATOM 876 C C . GLN A 1 110 ? 22.421 -0.245 -16.790 1.00 95.31 110 GLN A C 1
ATOM 878 O O . GLN A 1 110 ? 22.055 0.188 -15.697 1.00 95.31 110 GLN A O 1
ATOM 883 N N . TYR A 1 111 ? 21.565 -0.765 -17.669 1.00 96.62 111 TYR A N 1
ATOM 884 C CA . TYR A 1 111 ? 20.114 -0.835 -17.494 1.00 96.62 111 TYR A CA 1
ATOM 885 C C . TYR A 1 111 ? 19.708 -2.137 -16.794 1.00 96.62 111 TYR A C 1
ATOM 887 O O . TYR A 1 111 ? 20.230 -3.208 -17.104 1.00 96.62 111 TYR A O 1
ATOM 895 N N . LEU A 1 112 ? 18.824 -2.044 -15.792 1.00 97.12 112 LEU A N 1
ATOM 896 C CA . LEU A 1 112 ? 18.526 -3.163 -14.888 1.00 97.12 112 LEU A CA 1
ATOM 897 C C . LEU A 1 112 ? 17.025 -3.365 -14.656 1.00 97.12 112 LEU A C 1
ATOM 899 O O . LEU A 1 112 ? 16.267 -2.408 -14.467 1.00 97.12 112 LEU A O 1
ATOM 903 N N . GLY A 1 113 ? 16.641 -4.635 -14.526 1.00 96.75 113 GLY A N 1
ATOM 904 C CA . GLY A 1 113 ? 15.332 -5.067 -14.045 1.00 96.75 113 GLY A CA 1
ATOM 905 C C . GLY A 1 113 ? 14.199 -4.937 -15.062 1.00 96.75 113 GLY A C 1
ATOM 906 O O . GLY A 1 113 ? 14.423 -4.787 -16.259 1.00 96.75 113 GLY A O 1
ATOM 907 N N . LEU A 1 114 ? 12.961 -4.979 -14.563 1.00 97.31 114 LEU A N 1
ATOM 908 C CA . LEU A 1 114 ? 11.738 -5.109 -15.368 1.00 97.31 114 LEU A CA 1
ATOM 909 C C . LEU A 1 114 ? 11.588 -4.068 -16.480 1.00 97.31 114 LEU A C 1
ATOM 911 O O . LEU A 1 114 ? 11.042 -4.357 -17.536 1.00 97.31 114 LEU A O 1
ATOM 915 N N . PHE A 1 115 ? 12.028 -2.849 -16.198 1.00 97.62 115 PHE A N 1
ATOM 916 C CA . PHE A 1 115 ? 11.817 -1.673 -17.034 1.00 97.62 115 PHE A CA 1
ATOM 917 C C . PHE A 1 115 ? 13.138 -1.078 -17.516 1.00 97.62 115 PHE A C 1
ATOM 919 O O . PHE A 1 115 ? 13.154 0.092 -17.878 1.00 97.62 115 PHE A O 1
ATOM 926 N N . GLN A 1 116 ? 14.233 -1.849 -17.420 1.00 97.50 116 GLN A N 1
ATOM 927 C CA . GLN A 1 116 ? 15.568 -1.470 -17.892 1.00 97.50 116 GLN A CA 1
ATOM 928 C C . GLN A 1 116 ? 15.908 -0.002 -17.572 1.00 97.50 116 GLN A C 1
ATOM 930 O O . GLN A 1 116 ? 16.342 0.756 -18.426 1.00 97.50 116 GLN A O 1
ATOM 935 N N . MET A 1 117 ? 15.677 0.436 -16.329 1.00 97.25 117 MET A N 1
ATOM 936 C CA . MET A 1 117 ? 15.948 1.826 -15.934 1.00 97.25 117 MET A CA 1
ATOM 937 C C . MET A 1 117 ? 17.453 2.040 -15.816 1.00 97.25 117 MET A C 1
ATOM 939 O O . MET A 1 117 ? 18.127 1.138 -15.320 1.00 97.25 117 MET A O 1
ATOM 943 N N . GLY A 1 118 ? 17.971 3.204 -16.216 1.00 96.88 118 GLY A N 1
ATOM 944 C CA . GLY A 1 118 ? 19.394 3.554 -16.143 1.00 96.88 118 GLY A CA 1
ATOM 945 C C . GLY A 1 118 ? 19.868 3.905 -14.730 1.00 96.88 118 GLY A C 1
ATOM 946 O O . GLY A 1 118 ? 19.093 3.916 -13.771 1.00 96.88 118 GLY A O 1
ATOM 947 N N . TRP A 1 119 ? 21.172 4.148 -14.561 1.00 96.75 119 TRP A N 1
ATOM 948 C CA . TRP A 1 119 ? 21.743 4.454 -13.241 1.00 96.75 119 TRP A CA 1
ATOM 949 C C . TRP A 1 119 ? 21.163 5.736 -12.629 1.00 96.75 119 TRP A C 1
ATOM 951 O O . TRP A 1 119 ? 20.791 5.731 -11.453 1.00 96.75 119 TRP A O 1
ATOM 961 N N . SER A 1 120 ? 21.038 6.798 -13.429 1.00 96.31 120 SER A N 1
ATOM 962 C CA . SER A 1 120 ? 20.490 8.086 -12.986 1.00 96.31 120 SER A CA 1
ATOM 963 C C . SER A 1 120 ? 19.041 7.936 -12.517 1.00 96.31 120 SER A C 1
ATOM 965 O O . SER A 1 120 ? 18.683 8.325 -11.406 1.00 96.31 120 SER A O 1
ATOM 967 N N . GLU A 1 121 ? 18.220 7.248 -13.305 1.00 96.88 121 GLU A N 1
ATOM 968 C CA . GLU A 1 121 ? 16.802 7.036 -13.025 1.00 96.88 121 GLU A CA 1
ATOM 969 C C . GLU A 1 121 ? 16.618 6.163 -11.781 1.00 96.88 121 GLU A C 1
ATOM 971 O O . GLU A 1 121 ? 15.771 6.446 -10.934 1.00 96.88 121 GLU A O 1
ATOM 976 N N . ARG A 1 122 ? 17.445 5.123 -11.612 1.00 97.12 122 ARG A N 1
ATOM 977 C CA . ARG A 1 122 ? 17.445 4.307 -10.388 1.00 97.12 122 ARG A CA 1
ATOM 978 C C . ARG A 1 122 ? 17.849 5.110 -9.155 1.00 97.12 122 ARG A C 1
ATOM 980 O O . ARG A 1 122 ? 17.322 4.847 -8.075 1.00 97.12 122 ARG A O 1
ATOM 987 N N . ARG A 1 123 ? 18.761 6.076 -9.290 1.00 97.19 123 ARG A N 1
ATOM 988 C CA . ARG A 1 123 ? 19.143 6.979 -8.196 1.00 97.19 123 ARG A CA 1
ATOM 989 C C . ARG A 1 123 ? 18.000 7.932 -7.833 1.00 97.19 123 ARG A C 1
ATOM 991 O O . ARG A 1 123 ? 17.769 8.155 -6.650 1.00 97.19 123 ARG A O 1
ATOM 998 N N . LEU A 1 124 ? 17.278 8.454 -8.824 1.00 96.94 124 LEU A N 1
ATOM 999 C CA . LEU A 1 124 ? 16.186 9.414 -8.623 1.00 96.94 124 LEU A CA 1
ATOM 1000 C C . LEU A 1 124 ? 14.890 8.760 -8.120 1.00 96.94 124 LEU A C 1
ATOM 1002 O O . LEU A 1 124 ? 14.264 9.244 -7.179 1.00 96.94 124 LEU A O 1
ATOM 1006 N N . PHE A 1 125 ? 14.473 7.649 -8.726 1.00 97.19 125 PHE A N 1
ATOM 1007 C CA . PHE A 1 125 ? 13.165 7.032 -8.460 1.00 97.19 125 PHE A CA 1
ATOM 1008 C C . PHE 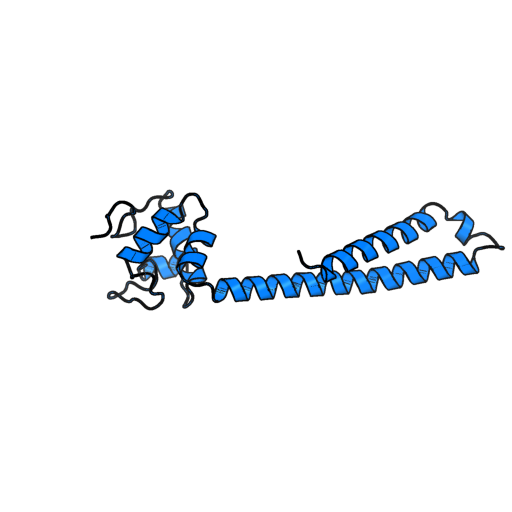A 1 125 ? 13.239 5.822 -7.522 1.00 97.19 125 PHE A C 1
ATOM 1010 O O . PHE A 1 125 ? 12.216 5.397 -6.960 1.00 97.19 125 PHE A O 1
ATOM 1017 N N . GLY A 1 126 ? 14.453 5.319 -7.300 1.00 95.94 126 GLY A N 1
ATOM 1018 C CA . GLY A 1 126 ? 14.763 4.129 -6.523 1.00 95.94 126 GLY A CA 1
ATOM 1019 C C . GLY A 1 126 ? 14.955 2.891 -7.397 1.00 95.94 126 GLY A C 1
ATOM 1020 O O . GLY A 1 126 ? 14.685 2.876 -8.595 1.00 95.94 126 GLY A O 1
ATOM 1021 N N . HIS A 1 127 ? 15.413 1.811 -6.773 1.00 94.94 127 HIS A N 1
ATOM 1022 C CA . HIS A 1 127 ? 15.475 0.486 -7.377 1.00 94.94 127 HIS A CA 1
ATOM 1023 C C . HIS A 1 127 ? 15.481 -0.575 -6.277 1.00 94.94 127 HIS A C 1
ATOM 1025 O O . HIS A 1 127 ? 15.847 -0.299 -5.135 1.00 94.94 127 HIS A O 1
ATOM 1031 N N . GLY A 1 128 ? 15.084 -1.798 -6.608 1.00 93.00 128 GLY A N 1
ATOM 1032 C CA . GLY A 1 128 ? 15.125 -2.917 -5.676 1.00 93.00 128 GLY A CA 1
ATOM 1033 C C . GLY A 1 128 ? 15.218 -4.248 -6.403 1.00 93.00 128 GLY A C 1
ATOM 1034 O O . GLY A 1 128 ? 15.032 -4.322 -7.614 1.00 93.00 128 GLY A O 1
ATOM 1035 N N . GLN A 1 129 ? 15.500 -5.315 -5.661 1.00 93.38 129 GLN A N 1
ATOM 1036 C CA . GLN A 1 129 ? 15.631 -6.658 -6.237 1.00 93.38 129 GLN A CA 1
ATOM 1037 C C . GLN A 1 129 ? 14.280 -7.277 -6.614 1.00 93.38 129 GLN A C 1
ATOM 1039 O O . GLN A 1 129 ? 14.220 -8.206 -7.414 1.00 93.38 129 GLN A O 1
ATOM 1044 N N . LYS A 1 130 ? 13.188 -6.805 -6.004 1.00 95.00 130 LYS A N 1
ATOM 1045 C CA . LYS A 1 130 ? 11.859 -7.390 -6.175 1.00 95.00 130 LYS A CA 1
ATOM 1046 C C . LYS A 1 130 ? 11.048 -6.647 -7.227 1.00 95.00 130 LYS A C 1
ATOM 1048 O O . LYS A 1 130 ? 11.105 -5.420 -7.315 1.00 95.00 130 LYS A O 1
ATOM 1053 N N . ALA A 1 131 ? 10.199 -7.389 -7.936 1.00 96.56 131 ALA A N 1
ATOM 1054 C CA . ALA A 1 131 ? 9.328 -6.861 -8.983 1.00 96.56 131 ALA A CA 1
ATOM 1055 C C . ALA A 1 131 ? 8.517 -5.637 -8.540 1.00 96.56 131 ALA A C 1
ATOM 1057 O O . ALA A 1 131 ? 8.453 -4.643 -9.254 1.00 96.56 131 ALA A O 1
ATOM 1058 N N . HIS A 1 132 ? 7.939 -5.679 -7.338 1.00 96.38 132 HIS A N 1
ATOM 1059 C CA . HIS A 1 132 ? 7.141 -4.571 -6.816 1.00 96.38 132 HIS A CA 1
ATOM 1060 C C . HIS A 1 132 ? 7.950 -3.284 -6.628 1.00 96.38 132 HIS A C 1
ATOM 1062 O O . HIS A 1 132 ? 7.462 -2.207 -6.953 1.00 96.38 132 HIS A O 1
ATOM 1068 N N . GLN A 1 133 ? 9.199 -3.385 -6.169 1.00 95.88 133 GLN A N 1
ATOM 1069 C CA . GLN A 1 133 ? 10.075 -2.223 -5.998 1.00 95.88 133 GLN A CA 1
ATOM 1070 C C . GLN A 1 133 ? 10.483 -1.634 -7.352 1.00 95.88 133 GLN A C 1
ATOM 1072 O O . GLN A 1 133 ? 10.448 -0.419 -7.525 1.00 95.88 133 GLN A O 1
ATOM 1077 N N . GLN A 1 134 ? 10.815 -2.493 -8.321 1.00 97.44 134 GLN A N 1
ATOM 1078 C CA . GLN A 1 134 ? 11.156 -2.062 -9.678 1.00 97.44 134 GLN A CA 1
ATOM 1079 C C . GLN A 1 134 ? 9.958 -1.419 -10.388 1.00 97.44 134 GLN A C 1
ATOM 1081 O O . GLN A 1 134 ? 10.110 -0.377 -11.014 1.00 97.44 134 GLN A O 1
ATOM 1086 N N . ALA A 1 135 ? 8.755 -1.977 -10.224 1.00 97.62 135 ALA A N 1
ATOM 1087 C CA . ALA A 1 135 ? 7.529 -1.397 -10.761 1.00 97.62 135 ALA A CA 1
ATOM 1088 C C . ALA A 1 135 ? 7.202 -0.034 -10.125 1.00 97.62 135 ALA A C 1
ATOM 1090 O O . ALA A 1 135 ? 6.814 0.881 -10.843 1.00 97.62 135 ALA A O 1
ATOM 1091 N N . ILE A 1 136 ? 7.394 0.140 -8.806 1.00 97.62 136 ILE A N 1
ATOM 1092 C CA . ILE A 1 136 ? 7.224 1.445 -8.135 1.00 97.62 136 ILE A CA 1
ATOM 1093 C C . ILE A 1 136 ? 8.183 2.488 -8.712 1.00 97.62 136 ILE A C 1
ATOM 1095 O O . ILE A 1 136 ? 7.759 3.608 -8.994 1.00 97.62 136 ILE A O 1
ATOM 1099 N N . ALA A 1 137 ? 9.459 2.136 -8.880 1.00 97.88 137 ALA A N 1
ATOM 1100 C CA . ALA A 1 137 ? 10.451 3.035 -9.461 1.00 97.88 137 ALA A CA 1
ATOM 1101 C C . ALA A 1 137 ? 10.075 3.442 -10.894 1.00 97.88 137 ALA A C 1
ATOM 1103 O O . ALA A 1 137 ? 10.025 4.631 -11.202 1.00 97.88 137 ALA A O 1
ATOM 1104 N N . ALA A 1 138 ? 9.717 2.465 -11.730 1.00 98.00 138 ALA A N 1
ATOM 1105 C CA . ALA A 1 138 ? 9.293 2.710 -13.104 1.00 98.00 138 ALA A CA 1
ATOM 1106 C C . ALA A 1 138 ? 8.033 3.581 -13.171 1.00 98.00 138 ALA A C 1
ATOM 1108 O O . ALA A 1 138 ? 7.973 4.517 -13.957 1.00 98.00 138 ALA A O 1
ATOM 1109 N N . HIS A 1 139 ? 7.050 3.341 -12.302 1.00 98.25 139 HIS A N 1
ATOM 1110 C CA . HIS A 1 139 ? 5.830 4.142 -12.264 1.00 98.25 139 HIS A CA 1
ATOM 1111 C C . HIS A 1 139 ? 6.087 5.595 -11.849 1.00 98.25 139 HIS A C 1
ATOM 1113 O O . HIS A 1 139 ? 5.465 6.504 -12.390 1.00 98.25 139 HIS A O 1
ATOM 1119 N N . LYS A 1 140 ? 7.018 5.850 -10.919 1.00 98.38 140 LYS A N 1
ATOM 1120 C CA . LYS A 1 140 ? 7.426 7.228 -10.598 1.00 98.38 140 LYS A CA 1
ATOM 1121 C C . LYS A 1 140 ? 8.025 7.927 -11.816 1.00 98.38 140 LYS A C 1
ATOM 1123 O O . LYS A 1 140 ? 7.680 9.078 -12.065 1.00 98.38 140 LYS A O 1
ATOM 1128 N N . TYR A 1 141 ? 8.868 7.227 -12.575 1.00 97.75 141 TYR A N 1
ATOM 1129 C CA . TYR A 1 141 ? 9.453 7.784 -13.790 1.00 97.75 141 TYR A CA 1
ATOM 1130 C C . TYR A 1 141 ? 8.389 8.045 -14.8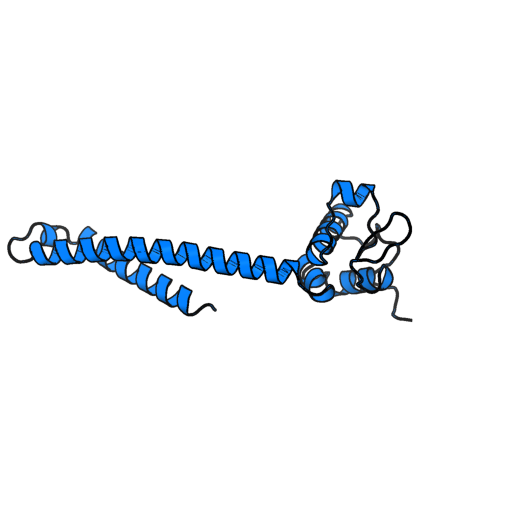67 1.00 97.75 141 TYR A C 1
ATOM 1132 O O . TYR A 1 141 ? 8.343 9.132 -15.430 1.00 97.75 141 TYR A O 1
ATOM 1140 N N . PHE A 1 142 ? 7.463 7.102 -15.052 1.00 97.94 142 PHE A N 1
ATOM 1141 C CA . PHE A 1 142 ? 6.314 7.221 -15.954 1.00 97.94 142 PHE A CA 1
ATOM 1142 C C . PHE A 1 142 ? 5.437 8.426 -15.603 1.00 97.94 142 PHE A C 1
ATOM 1144 O O . PHE A 1 142 ? 5.010 9.175 -16.471 1.00 97.94 142 PHE A O 1
ATOM 1151 N N . VAL A 1 143 ? 5.164 8.656 -14.317 1.00 97.75 143 VAL A N 1
ATOM 1152 C CA . VAL A 1 143 ? 4.400 9.835 -13.890 1.00 97.75 143 VAL A CA 1
ATOM 1153 C C . VAL A 1 143 ? 5.175 11.123 -14.161 1.00 97.75 143 VAL A C 1
ATOM 1155 O O . VAL A 1 143 ? 4.564 12.088 -14.618 1.00 97.75 143 VAL A O 1
ATOM 1158 N N . LEU A 1 144 ? 6.489 11.143 -13.909 1.00 96.88 144 LEU A N 1
ATOM 1159 C CA . LEU A 1 144 ? 7.324 12.314 -14.182 1.00 96.88 144 LEU A CA 1
ATOM 1160 C C . LEU A 1 144 ? 7.366 12.652 -15.676 1.00 96.88 144 LEU A C 1
ATOM 1162 O O . LEU A 1 144 ? 7.325 13.827 -16.019 1.00 96.88 144 LEU A O 1
ATOM 1166 N N . SER A 1 145 ? 7.383 11.650 -16.556 1.00 94.69 145 SER A N 1
ATOM 1167 C CA . SER A 1 145 ? 7.351 11.861 -18.006 1.00 94.69 145 SER A CA 1
ATOM 1168 C C . SER A 1 145 ? 5.984 12.323 -18.530 1.00 94.69 145 SER A C 1
ATOM 1170 O O . SER A 1 145 ? 5.771 12.392 -19.729 1.00 94.69 145 SER A O 1
ATOM 1172 N N . GLY A 1 146 ? 5.023 12.639 -17.655 1.00 96.56 146 GLY A N 1
ATOM 1173 C CA . GLY A 1 146 ? 3.679 13.044 -18.071 1.00 96.56 146 GLY A CA 1
ATOM 1174 C C . GLY A 1 146 ? 2.743 11.867 -18.345 1.00 96.56 146 GLY A C 1
ATOM 1175 O O . GLY A 1 146 ? 1.708 12.049 -18.980 1.00 96.56 146 GLY A O 1
ATOM 1176 N N . ARG A 1 147 ? 3.051 10.677 -17.806 1.00 95.25 147 ARG A N 1
ATOM 1177 C CA . ARG A 1 147 ? 2.344 9.407 -18.065 1.00 95.25 147 ARG A CA 1
ATOM 1178 C C . ARG A 1 147 ? 2.465 8.962 -19.516 1.00 95.25 147 ARG A C 1
ATOM 1180 O O . ARG A 1 147 ? 1.509 8.447 -20.098 1.00 95.25 147 ARG A O 1
ATOM 1187 N N . ASP A 1 148 ? 3.656 9.141 -20.069 1.00 93.44 148 ASP A N 1
ATOM 1188 C CA . ASP A 1 148 ? 4.012 8.668 -21.395 1.00 93.44 148 ASP A CA 1
ATOM 1189 C C . ASP A 1 148 ? 5.078 7.566 -21.334 1.00 93.44 148 ASP A C 1
ATOM 1191 O O . ASP A 1 148 ? 5.724 7.324 -20.314 1.00 93.44 148 ASP A O 1
ATOM 1195 N N . TRP A 1 149 ? 5.263 6.883 -22.458 1.00 95.31 149 TRP A N 1
ATOM 1196 C CA . TRP A 1 149 ? 6.268 5.832 -22.587 1.00 95.31 149 TRP A CA 1
ATOM 1197 C C . TRP A 1 149 ? 7.549 6.343 -23.238 1.00 95.31 149 TRP A C 1
ATOM 1199 O O . TRP A 1 149 ? 8.352 5.531 -23.689 1.00 95.31 149 TRP A O 1
ATOM 1209 N N . SER A 1 150 ? 7.745 7.665 -23.336 1.00 93.88 150 SER A N 1
ATOM 1210 C CA . SER A 1 150 ? 8.922 8.263 -23.976 1.00 93.88 150 SER A CA 1
ATOM 1211 C C . SER A 1 150 ? 10.254 7.782 -23.379 1.00 93.88 150 SER A C 1
ATOM 1213 O O . SER A 1 150 ? 11.143 7.507 -24.186 1.00 93.88 150 SER A O 1
ATOM 1215 N N . PRO A 1 151 ? 10.385 7.526 -22.055 1.00 94.50 151 PRO A N 1
ATOM 1216 C CA . PRO A 1 151 ? 11.663 7.115 -21.477 1.00 94.50 151 PRO A CA 1
ATOM 1217 C C . PRO A 1 151 ? 12.139 5.702 -21.810 1.00 94.50 151 PRO A C 1
ATOM 1219 O O . PRO A 1 151 ? 13.311 5.388 -21.622 1.00 94.50 151 PRO A O 1
ATOM 1222 N N . TRP A 1 152 ? 11.228 4.831 -22.238 1.00 95.44 152 TRP A N 1
ATOM 1223 C CA . TRP A 1 152 ? 11.534 3.436 -22.549 1.00 95.44 152 TRP A CA 1
ATOM 1224 C C . TRP A 1 152 ? 11.841 3.267 -24.027 1.00 95.44 152 TRP A C 1
ATOM 1226 O O . TRP A 1 152 ? 11.256 3.956 -24.862 1.00 95.44 152 TRP A O 1
ATOM 1236 N N . SER A 1 153 ? 12.723 2.333 -24.370 1.00 93.44 153 SER A N 1
ATOM 1237 C CA . SER A 1 153 ? 12.993 2.028 -25.780 1.00 93.44 153 SER A CA 1
ATOM 1238 C C . SER A 1 153 ? 11.784 1.315 -26.382 1.00 93.44 153 SER A C 1
ATOM 1240 O O . SER A 1 153 ? 11.282 1.680 -27.449 1.00 93.44 153 SER A O 1
ATOM 1242 N N . CYS A 1 154 ? 11.243 0.359 -25.630 1.00 94.12 154 CYS A N 1
ATOM 1243 C CA . CYS A 1 154 ? 10.009 -0.324 -25.954 1.00 94.12 154 CYS A CA 1
ATOM 1244 C C . CYS A 1 154 ? 8.788 0.555 -25.674 1.00 94.12 154 CYS A C 1
ATOM 1246 O O . CYS A 1 154 ? 8.669 1.229 -24.650 1.00 94.12 154 CYS A O 1
ATOM 1248 N N . LYS A 1 155 ? 7.825 0.488 -26.586 1.00 92.44 155 LYS A N 1
ATOM 1249 C CA . LYS A 1 155 ? 6.523 1.146 -26.511 1.00 92.44 155 LYS A CA 1
ATOM 1250 C C . LYS A 1 155 ? 5.382 0.127 -26.400 1.00 92.44 155 LYS A C 1
ATOM 1252 O O . LYS A 1 155 ? 5.508 -0.985 -26.913 1.00 92.44 155 LYS A O 1
ATOM 1257 N N . PRO A 1 156 ? 4.234 0.504 -25.810 1.00 89.25 156 PRO A N 1
ATOM 1258 C CA . PRO A 1 156 ? 3.077 -0.384 -25.651 1.00 89.25 156 PRO A CA 1
ATOM 1259 C C . PRO A 1 156 ? 2.462 -0.918 -26.948 1.00 89.25 156 PRO A C 1
ATOM 1261 O O . PRO A 1 156 ? 1.613 -1.803 -26.890 1.00 89.25 156 PRO A O 1
ATOM 1264 N N . TRP A 1 157 ? 2.807 -0.328 -28.090 1.00 83.38 157 TRP A N 1
ATOM 1265 C CA . TRP A 1 157 ? 2.260 -0.666 -29.402 1.00 83.38 157 TRP A CA 1
ATOM 1266 C C . TRP A 1 157 ? 3.217 -1.483 -30.276 1.00 83.38 157 TRP A C 1
ATOM 1268 O O . TRP A 1 157 ? 2.831 -1.831 -31.388 1.00 83.38 157 TRP A O 1
ATOM 1278 N N . TYR A 1 158 ? 4.424 -1.829 -29.807 1.00 65.31 158 TYR A N 1
ATOM 1279 C CA . TYR A 1 158 ? 5.176 -2.892 -30.477 1.00 65.31 158 TYR A CA 1
ATOM 1280 C C . TYR A 1 158 ? 4.407 -4.201 -30.268 1.00 65.31 158 TYR A C 1
ATOM 1282 O O . TYR A 1 158 ? 4.232 -4.657 -29.136 1.00 65.31 158 TYR A O 1
ATOM 1290 N N . GLY A 1 159 ? 3.847 -4.733 -31.355 1.00 52.62 159 GLY A N 1
ATOM 1291 C CA . GLY A 1 159 ? 3.128 -6.002 -31.348 1.00 52.62 159 GLY A CA 1
ATOM 1292 C C . GLY A 1 159 ? 4.051 -7.155 -30.960 1.00 52.62 159 GLY A C 1
ATOM 1293 O O . GLY A 1 159 ? 5.261 -7.080 -31.160 1.00 52.62 159 GLY A O 1
ATOM 1294 N N . TYR A 1 160 ? 3.469 -8.217 -30.404 1.00 48.06 160 TYR A N 1
ATOM 1295 C CA . TYR A 1 160 ? 4.143 -9.507 -30.287 1.00 48.06 160 TYR A CA 1
ATOM 1296 C C . TYR A 1 160 ? 4.512 -9.978 -31.698 1.00 48.06 160 TYR A C 1
ATOM 1298 O O . TYR A 1 160 ? 3.617 -10.306 -32.475 1.00 48.06 160 TYR A O 1
ATOM 1306 N N . SER A 1 161 ? 5.797 -9.969 -32.035 1.00 45.59 161 SER A N 1
ATOM 1307 C CA . SER A 1 161 ? 6.344 -10.842 -33.077 1.00 45.59 161 SER A CA 1
ATOM 1308 C C . SER A 1 161 ? 6.839 -12.117 -32.420 1.00 45.59 161 SER A C 1
ATOM 1310 O O . SER A 1 161 ? 7.624 -11.969 -31.452 1.00 45.59 161 SER A O 1
#

Sequence (161 aa):
MNTRLEHKLAAARKYRSVIRFFENHRSLLGSTEHRALAITALTRAERRLTRVTKTIVALRGALQRREARRLANAPPKVAICRVFGSRYCDQALKVAWCESHHSTTARNGQYLGLFQMGWSERRLFGHGQKAHQQAIAAHKYFVLSGRDWSPWSCKPWYGYS

pLDDT: mean 93.75, std 8.06, range [45.59, 98.38]

Secondary structure (DSSP, 8-state):
--HHHHHHHHHHHHHHHHHHHHHH-HHHHH-TTTHHHHHHHHHHHHHHHHHHHHHHHHHHHHHHHHHHHHHHT--HHHHHHHHHHHHHHHHHHHHHHHHHTT-TT-EETTEETTTTB-HHHHHHH---SSHHHHHHHHHHHHHHTTS-STTSSS-TT----